Protein AF-A0AAU9D8L1-F1 (afdb_monomer_lite)

Secondary structure (DSSP, 8-state):
-----EEEEESSHHHHHHHHHHHHHTT--EEEEEPPTTT-SS--EEEEESSPPPHHHHHHHHHTT--EEEEE-

Radius of gyration: 11.49 Å; chains: 1; bounding box: 27×23×33 Å

pLDDT: mean 82.22, std 9.92, range [44.0, 91.19]

Sequence (73 aa):
MSSKRYFILFKNIRQVIKAEKYFREKQIACKVMPVPSRISSECGMCLEVNKPANEAQLENLRQVGFECSCVAL

Structure (mmCIF, N/CA/C/O backbone):
data_AF-A0AAU9D8L1-F1
#
_entry.id   AF-A0AAU9D8L1-F1
#
loop_
_atom_site.group_PDB
_atom_site.id
_atom_site.type_symbol
_atom_site.label_atom_id
_atom_site.label_alt_id
_atom_site.label_comp_id
_atom_site.label_asym_id
_atom_site.label_entity_id
_atom_site.label_seq_id
_atom_site.pdbx_PDB_ins_code
_atom_site.Cartn_x
_atom_site.Cartn_y
_atom_site.Cartn_z
_atom_site.occupancy
_atom_site.B_iso_or_equiv
_atom_site.auth_seq_id
_atom_site.auth_comp_id
_atom_site.auth_asym_id
_atom_site.auth_atom_id
_atom_site.pdbx_PDB_model_num
ATOM 1 N N . MET A 1 1 ? -5.580 12.598 -22.094 1.00 44.00 1 MET A N 1
ATOM 2 C CA . MET A 1 1 ? -5.622 12.860 -20.638 1.00 44.00 1 MET A CA 1
ATOM 3 C C . MET A 1 1 ? -4.662 11.881 -19.980 1.00 44.00 1 MET A C 1
ATOM 5 O O . MET A 1 1 ? -4.883 10.685 -20.103 1.00 44.00 1 MET A O 1
ATOM 9 N N . SER A 1 2 ? -3.548 12.346 -19.409 1.00 49.97 2 SER A N 1
ATOM 10 C CA . SER A 1 2 ? -2.541 11.450 -18.817 1.00 49.97 2 SER A CA 1
ATOM 11 C C . SER A 1 2 ? -3.043 10.896 -17.484 1.00 49.97 2 SER A C 1
ATOM 13 O O . SER A 1 2 ? -2.951 11.572 -16.462 1.00 49.97 2 SER A O 1
ATOM 15 N N . SER A 1 3 ? -3.590 9.681 -17.495 1.00 61.81 3 SER A N 1
ATOM 16 C CA . SER A 1 3 ? -3.965 8.937 -16.288 1.00 61.81 3 SER A CA 1
ATOM 17 C C . SER A 1 3 ? -2.706 8.472 -15.552 1.00 61.81 3 SER A C 1
ATOM 19 O O . SER A 1 3 ? -2.256 7.343 -15.741 1.00 61.81 3 SER A O 1
ATOM 21 N N . LYS A 1 4 ? -2.103 9.363 -14.757 1.00 75.50 4 LYS A N 1
ATOM 22 C CA . LYS A 1 4 ? -0.998 9.008 -13.856 1.00 75.50 4 LYS A CA 1
ATOM 23 C C . LYS A 1 4 ? -1.501 8.026 -12.808 1.00 75.50 4 LYS A C 1
ATOM 25 O O . LYS A 1 4 ? -2.571 8.233 -12.233 1.00 75.50 4 LYS A O 1
ATOM 30 N N . ARG A 1 5 ? -0.731 6.974 -12.561 1.00 84.56 5 ARG A N 1
ATOM 31 C CA . ARG A 1 5 ? -1.040 5.970 -11.545 1.00 84.56 5 ARG A CA 1
ATOM 32 C C . ARG A 1 5 ? -0.072 6.092 -10.391 1.00 84.56 5 ARG A C 1
ATOM 34 O O . ARG A 1 5 ? 1.104 6.388 -10.583 1.00 84.56 5 ARG A O 1
ATOM 41 N N . TYR A 1 6 ? -0.578 5.858 -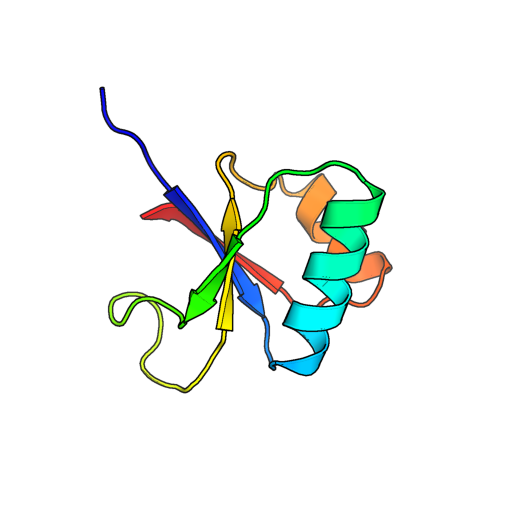9.192 1.00 88.56 6 TYR A N 1
ATOM 42 C CA . TYR A 1 6 ? 0.207 5.973 -7.979 1.00 88.56 6 TYR A CA 1
ATOM 43 C C . TYR A 1 6 ? 0.310 4.610 -7.323 1.00 88.56 6 TYR A C 1
ATOM 45 O O . TYR A 1 6 ? -0.656 3.852 -7.269 1.00 88.56 6 TYR A O 1
ATOM 53 N N . PHE A 1 7 ? 1.497 4.302 -6.829 1.00 88.81 7 PHE A N 1
ATOM 54 C CA . PHE A 1 7 ? 1.816 3.025 -6.226 1.00 88.81 7 PHE A CA 1
ATOM 55 C C . PHE A 1 7 ? 2.379 3.280 -4.840 1.00 88.81 7 PHE A C 1
ATOM 57 O O . PHE A 1 7 ? 3.353 4.016 -4.682 1.00 88.81 7 PHE A O 1
ATOM 64 N N . ILE A 1 8 ? 1.766 2.663 -3.837 1.00 88.38 8 ILE A N 1
ATOM 65 C CA . ILE A 1 8 ? 2.282 2.636 -2.476 1.00 88.38 8 ILE A CA 1
ATOM 66 C C . ILE A 1 8 ? 3.093 1.354 -2.332 1.00 88.38 8 ILE A C 1
ATOM 68 O O . ILE A 1 8 ? 2.552 0.244 -2.370 1.00 88.38 8 ILE A O 1
ATOM 72 N N . LEU A 1 9 ? 4.403 1.521 -2.215 1.00 87.50 9 LEU A N 1
ATOM 73 C CA . LEU A 1 9 ? 5.356 0.444 -1.999 1.00 87.50 9 LEU A CA 1
ATOM 74 C C . LEU A 1 9 ? 5.413 0.105 -0.518 1.00 87.50 9 LEU A C 1
ATOM 76 O O . LEU A 1 9 ? 5.453 1.002 0.322 1.00 87.50 9 LEU A O 1
ATOM 80 N N . PHE A 1 10 ? 5.478 -1.187 -0.219 1.00 86.00 10 PHE A N 1
ATOM 81 C CA . PHE A 1 10 ? 5.610 -1.699 1.136 1.00 86.00 10 PHE A CA 1
ATOM 82 C C . PHE A 1 10 ? 6.833 -2.599 1.232 1.00 86.00 10 PHE A C 1
ATOM 84 O O . PHE A 1 10 ? 7.184 -3.301 0.286 1.00 86.00 10 PHE A O 1
ATOM 91 N N . LYS A 1 11 ? 7.445 -2.629 2.415 1.00 81.06 11 LYS A N 1
ATOM 92 C CA . LYS A 1 11 ? 8.653 -3.420 2.688 1.00 81.06 11 LYS A CA 1
ATOM 93 C C . LYS A 1 11 ? 8.448 -4.935 2.598 1.00 81.06 11 LYS A C 1
ATOM 95 O O . LYS A 1 11 ? 9.405 -5.673 2.410 1.00 81.06 11 LYS A O 1
ATOM 100 N N . ASN A 1 12 ? 7.224 -5.421 2.808 1.00 83.56 12 ASN A N 1
ATOM 101 C CA . ASN A 1 12 ? 6.904 -6.846 2.743 1.00 83.56 12 ASN A CA 1
ATOM 102 C C . ASN A 1 12 ? 5.405 -7.091 2.514 1.00 83.56 12 ASN A C 1
ATOM 104 O O . ASN A 1 12 ? 4.566 -6.225 2.754 1.00 83.56 12 ASN A O 1
ATOM 108 N N . ILE A 1 13 ? 5.068 -8.322 2.124 1.00 85.31 13 ILE A N 1
ATOM 109 C CA . ILE A 1 13 ? 3.692 -8.769 1.860 1.00 85.31 13 ILE A CA 1
ATOM 110 C C . ILE A 1 13 ? 2.740 -8.604 3.054 1.00 85.31 13 ILE A C 1
ATOM 112 O O . ILE A 1 13 ? 1.575 -8.262 2.864 1.00 85.31 13 ILE A O 1
ATOM 116 N N . ARG A 1 14 ? 3.214 -8.792 4.294 1.00 87.69 14 ARG A N 1
ATOM 117 C CA . ARG A 1 14 ? 2.358 -8.666 5.487 1.00 87.69 14 ARG A CA 1
ATOM 118 C C . ARG A 1 14 ? 1.842 -7.238 5.643 1.00 87.69 14 ARG A C 1
ATOM 120 O O . ARG A 1 14 ? 0.684 -7.052 6.009 1.00 87.69 14 ARG A O 1
ATOM 127 N N . GLN A 1 15 ? 2.684 -6.249 5.345 1.00 88.25 15 GLN A N 1
ATOM 128 C CA . GLN A 1 15 ? 2.297 -4.840 5.349 1.00 88.25 15 GLN A CA 1
ATOM 129 C C . GLN A 1 15 ? 1.272 -4.535 4.250 1.00 88.25 15 GLN A C 1
ATOM 131 O O . GLN A 1 15 ? 0.305 -3.833 4.517 1.00 88.25 15 GLN A O 1
ATOM 136 N N . VAL A 1 16 ? 1.410 -5.133 3.061 1.00 89.62 16 VAL A N 1
ATOM 137 C CA . VAL A 1 16 ? 0.445 -4.965 1.956 1.00 89.62 16 VAL A CA 1
ATOM 138 C C . VAL A 1 16 ? -0.942 -5.470 2.341 1.00 89.62 16 VAL A C 1
ATOM 140 O O . VAL A 1 16 ? -1.918 -4.759 2.146 1.00 89.62 16 VAL A O 1
ATOM 143 N N . ILE A 1 17 ? -1.034 -6.664 2.934 1.00 89.62 17 ILE A N 1
ATOM 144 C CA . ILE A 1 17 ? -2.313 -7.256 3.366 1.00 89.62 17 ILE A CA 1
ATOM 145 C C . ILE A 1 17 ? -2.973 -6.392 4.451 1.00 89.62 17 ILE A C 1
ATOM 147 O O . ILE A 1 17 ? -4.167 -6.101 4.391 1.00 89.62 17 ILE A O 1
ATOM 151 N N . LYS A 1 18 ? -2.195 -5.947 5.446 1.00 90.62 18 LYS A N 1
ATOM 152 C CA . LYS A 1 18 ? -2.696 -5.048 6.496 1.00 90.62 18 LYS A CA 1
ATOM 153 C C . LYS A 1 18 ? -3.167 -3.711 5.915 1.00 90.62 18 LYS A C 1
ATOM 155 O O . LYS A 1 18 ? -4.213 -3.211 6.324 1.00 90.62 18 LYS A O 1
ATOM 160 N N . ALA A 1 19 ? -2.417 -3.152 4.969 1.00 89.56 19 ALA A N 1
ATOM 161 C CA . ALA A 1 19 ? -2.745 -1.882 4.338 1.00 89.56 19 ALA A CA 1
ATOM 162 C C . ALA A 1 19 ? -3.990 -2.014 3.463 1.00 89.56 19 ALA A C 1
ATOM 164 O O . ALA A 1 19 ? -4.877 -1.179 3.557 1.00 89.56 19 ALA A O 1
ATOM 165 N N . GLU A 1 20 ? -4.119 -3.084 2.682 1.00 91.00 20 GLU A N 1
ATOM 166 C CA . GLU A 1 20 ? -5.324 -3.349 1.895 1.00 91.00 20 GLU A CA 1
ATOM 167 C C . GLU A 1 20 ? -6.567 -3.399 2.790 1.00 91.00 20 GLU A C 1
ATOM 169 O O . GLU A 1 20 ? -7.567 -2.742 2.498 1.00 91.00 20 GLU A O 1
ATOM 174 N N . LYS A 1 21 ? -6.495 -4.119 3.916 1.00 91.19 21 LYS A N 1
ATOM 175 C CA . LYS A 1 21 ? -7.592 -4.173 4.886 1.00 91.19 21 LYS A CA 1
ATOM 176 C C . LYS A 1 21 ? -7.933 -2.781 5.424 1.00 91.19 21 LYS A C 1
ATOM 178 O O . LYS A 1 21 ? -9.100 -2.401 5.401 1.00 91.19 21 LYS A O 1
ATOM 183 N N . TYR A 1 22 ? -6.927 -2.009 5.835 1.00 89.81 22 TYR A N 1
ATOM 184 C CA . TYR A 1 22 ? -7.109 -0.634 6.313 1.00 89.81 22 TYR A CA 1
ATOM 185 C C . TYR A 1 22 ? -7.762 0.266 5.252 1.00 89.81 22 TYR A C 1
ATOM 187 O O . TYR A 1 22 ? -8.709 0.994 5.540 1.00 89.81 22 TYR A O 1
ATOM 195 N N . PHE A 1 23 ? -7.296 0.198 4.004 1.00 88.69 23 PHE A N 1
ATOM 196 C CA . PHE A 1 23 ? -7.849 0.980 2.898 1.00 88.69 23 PHE A CA 1
ATOM 197 C C . PHE A 1 23 ? -9.294 0.576 2.605 1.00 88.69 23 PHE A C 1
ATOM 199 O O . PHE A 1 23 ? -10.146 1.448 2.439 1.00 88.69 23 PHE A O 1
ATOM 206 N N . ARG A 1 24 ? -9.599 -0.726 2.622 1.00 88.44 24 ARG A N 1
ATOM 207 C CA . ARG A 1 24 ? -10.956 -1.250 2.441 1.00 88.44 24 ARG A CA 1
ATOM 208 C C . ARG A 1 24 ? -11.902 -0.777 3.548 1.00 88.44 24 ARG A C 1
ATOM 210 O O . ARG A 1 24 ? -13.005 -0.335 3.242 1.00 88.44 24 ARG A O 1
ATOM 217 N N . GLU A 1 25 ? -11.466 -0.807 4.808 1.00 90.50 25 GLU A N 1
ATOM 218 C CA . GLU A 1 25 ? -12.227 -0.288 5.959 1.00 90.50 25 GLU A CA 1
ATOM 219 C C . GLU A 1 25 ? -12.482 1.223 5.855 1.00 90.50 25 GLU A C 1
ATOM 221 O O . GLU A 1 25 ? -13.537 1.709 6.258 1.00 90.50 25 GLU A O 1
ATOM 226 N N . LYS A 1 26 ? -11.543 1.970 5.269 1.00 87.19 26 LYS A N 1
ATOM 227 C CA . LYS A 1 26 ? -11.664 3.411 5.006 1.00 87.19 26 LYS A CA 1
ATOM 228 C C . LYS A 1 26 ? -12.358 3.742 3.679 1.00 87.19 26 LYS A C 1
ATOM 230 O O . LYS A 1 26 ? -12.420 4.916 3.322 1.00 87.19 26 LYS A O 1
ATOM 235 N N . GLN A 1 27 ? -12.861 2.740 2.951 1.00 87.31 27 GLN A N 1
ATOM 236 C CA . GLN A 1 27 ? -13.479 2.886 1.624 1.00 87.31 27 GLN A CA 1
ATOM 237 C C . GLN A 1 27 ? -12.572 3.587 0.595 1.00 87.31 27 GLN A C 1
ATOM 239 O O . GLN A 1 27 ? -13.034 4.259 -0.328 1.00 87.31 27 GLN A O 1
ATOM 244 N N . ILE A 1 28 ? -11.258 3.424 0.740 1.00 86.19 28 ILE A N 1
ATOM 245 C CA . ILE A 1 28 ? -10.268 3.952 -0.192 1.00 86.19 28 ILE A CA 1
ATOM 246 C C . ILE A 1 28 ? -10.059 2.913 -1.291 1.00 86.19 28 ILE A C 1
ATOM 248 O O . ILE A 1 28 ? -9.680 1.774 -1.025 1.00 86.19 28 ILE A O 1
ATOM 252 N N . ALA A 1 29 ? -10.283 3.315 -2.542 1.00 85.50 29 ALA A N 1
ATOM 253 C CA . ALA A 1 29 ? -10.033 2.457 -3.691 1.00 85.50 29 ALA A CA 1
ATOM 254 C C . ALA A 1 29 ? -8.531 2.151 -3.815 1.00 85.50 29 ALA A C 1
ATOM 256 O O . ALA A 1 29 ? -7.728 3.036 -4.122 1.00 85.50 29 ALA A O 1
ATOM 257 N N . CYS A 1 30 ? -8.172 0.889 -3.596 1.00 89.75 30 CYS A N 1
ATOM 258 C CA . CYS A 1 30 ? -6.825 0.369 -3.787 1.00 89.75 30 CYS A CA 1
ATOM 259 C C . CYS A 1 30 ? -6.861 -1.002 -4.460 1.00 89.75 30 CYS A C 1
ATOM 261 O O . CYS A 1 30 ? -7.820 -1.761 -4.294 1.00 89.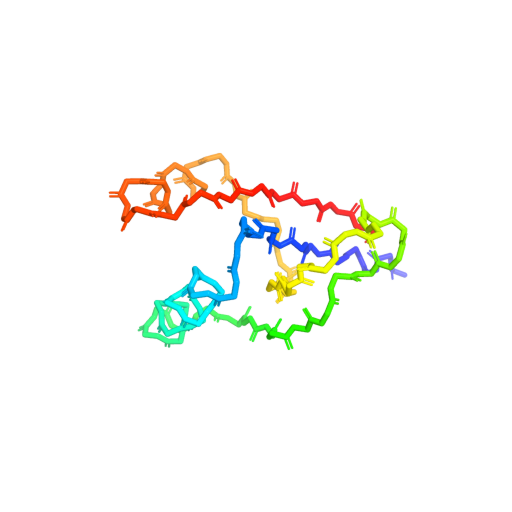75 30 CYS A O 1
ATOM 263 N N . LYS A 1 31 ? -5.787 -1.349 -5.166 1.00 90.25 31 LYS A N 1
ATOM 264 C CA . LYS A 1 31 ? -5.610 -2.668 -5.776 1.00 90.25 31 LYS A CA 1
ATOM 265 C C . LYS A 1 31 ? -4.247 -3.244 -5.416 1.00 90.25 31 LYS A C 1
ATOM 267 O O . LYS A 1 31 ? -3.224 -2.626 -5.693 1.00 90.25 31 LYS A O 1
ATOM 272 N N . VAL A 1 32 ? -4.233 -4.438 -4.825 1.00 90.88 32 VAL A N 1
ATOM 273 C CA . VAL A 1 32 ? -2.994 -5.193 -4.594 1.00 90.88 32 VAL A CA 1
ATOM 274 C C . VAL A 1 32 ? -2.487 -5.722 -5.929 1.00 90.88 32 VAL A C 1
ATOM 276 O O . VAL A 1 32 ? -3.222 -6.385 -6.661 1.00 90.88 32 VAL A O 1
ATOM 279 N N . MET A 1 33 ? -1.229 -5.440 -6.246 1.00 89.81 33 MET A N 1
ATOM 280 C CA . MET A 1 33 ? -0.574 -5.958 -7.443 1.00 89.81 33 MET A CA 1
ATOM 281 C C . MET A 1 33 ? 0.934 -6.127 -7.225 1.00 89.81 33 MET A C 1
ATOM 283 O O . MET A 1 33 ? 1.494 -5.491 -6.328 1.00 89.81 33 MET A O 1
ATOM 287 N N . PRO A 1 34 ? 1.617 -6.981 -8.008 1.00 86.94 34 PRO A N 1
ATOM 288 C CA . PRO A 1 34 ? 3.075 -7.025 -7.998 1.00 86.94 34 PRO A CA 1
ATOM 289 C C . PRO A 1 34 ? 3.651 -5.657 -8.372 1.00 86.94 34 PRO A C 1
ATOM 291 O O . PRO A 1 34 ? 3.101 -4.961 -9.233 1.00 86.94 34 PRO A O 1
ATOM 294 N N . VAL A 1 35 ? 4.759 -5.279 -7.731 1.00 85.38 35 VAL A N 1
ATOM 295 C CA . VAL A 1 35 ? 5.461 -4.036 -8.057 1.00 85.38 35 VA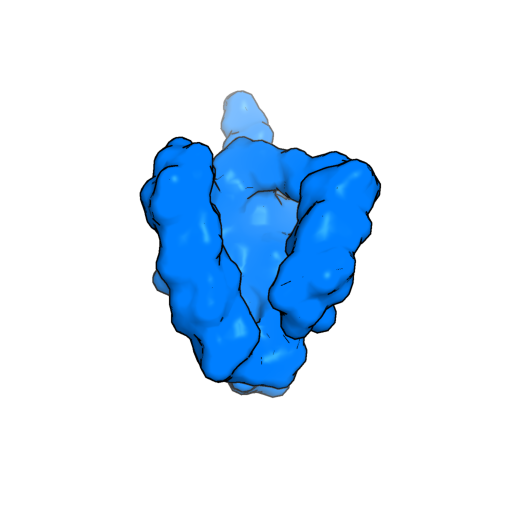L A CA 1
ATOM 296 C C . VAL A 1 35 ? 5.867 -4.063 -9.537 1.00 85.38 35 VAL A C 1
ATOM 298 O O . VAL A 1 35 ? 6.485 -5.033 -9.982 1.00 85.38 35 VAL A O 1
ATOM 301 N N . PRO A 1 36 ? 5.527 -3.025 -10.323 1.00 81.81 36 PRO A N 1
ATOM 302 C CA . PRO A 1 36 ? 5.992 -2.910 -11.697 1.00 81.81 36 PRO A CA 1
ATOM 303 C C . PRO A 1 36 ? 7.521 -2.978 -11.777 1.00 81.81 36 PRO A C 1
ATOM 305 O O . PRO A 1 36 ? 8.214 -2.303 -11.016 1.00 81.81 36 PRO A O 1
ATOM 308 N N . SER A 1 37 ? 8.048 -3.707 -12.763 1.00 78.12 37 SER A N 1
ATOM 309 C CA . SER A 1 37 ? 9.495 -3.893 -12.980 1.00 78.12 37 SER A CA 1
ATOM 310 C C . SER A 1 37 ? 10.287 -2.592 -13.161 1.00 78.12 37 SER A C 1
ATOM 312 O O . SER A 1 37 ? 11.496 -2.575 -12.960 1.00 78.12 37 SER A O 1
ATOM 314 N N . ARG A 1 38 ? 9.616 -1.484 -13.508 1.00 76.12 38 ARG A N 1
ATOM 315 C CA . ARG A 1 38 ? 10.226 -0.146 -13.593 1.00 76.12 38 ARG A CA 1
ATOM 316 C C . ARG A 1 38 ? 10.497 0.501 -12.229 1.00 76.12 38 ARG A C 1
ATOM 318 O O . ARG A 1 38 ? 11.217 1.488 -12.192 1.00 76.12 38 ARG A O 1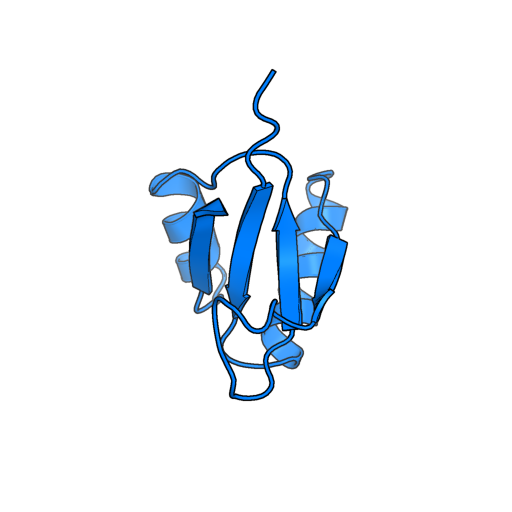
ATOM 325 N N . ILE A 1 39 ? 9.900 -0.000 -11.143 1.00 77.12 39 ILE A N 1
ATOM 326 C CA . ILE A 1 39 ? 10.028 0.570 -9.792 1.00 77.12 39 ILE A CA 1
ATOM 327 C C . ILE A 1 39 ? 10.983 -0.252 -8.920 1.00 77.12 39 ILE A C 1
ATOM 329 O O . ILE A 1 39 ? 11.857 0.320 -8.279 1.00 77.12 39 ILE A O 1
ATOM 333 N N . SER A 1 40 ? 10.821 -1.577 -8.868 1.00 66.88 40 SER A N 1
ATOM 334 C CA . SER A 1 40 ? 11.704 -2.464 -8.097 1.00 66.88 40 SER A CA 1
ATOM 335 C C . SER A 1 40 ? 11.790 -3.839 -8.751 1.00 66.88 40 SER A C 1
ATOM 337 O O . SER A 1 40 ? 10.785 -4.366 -9.225 1.00 66.88 40 SER A O 1
ATOM 339 N N . SER A 1 41 ? 12.994 -4.417 -8.752 1.00 55.66 41 SER A N 1
ATOM 340 C CA . SER A 1 41 ? 13.258 -5.796 -9.193 1.00 55.66 41 SER A CA 1
ATOM 341 C C . SER A 1 41 ? 13.224 -6.808 -8.038 1.00 55.66 41 SER A C 1
ATOM 343 O O . SER A 1 41 ? 13.215 -8.012 -8.278 1.00 55.66 41 SER A O 1
ATOM 345 N N . GLU A 1 42 ? 13.163 -6.339 -6.788 1.00 55.03 42 GLU A N 1
ATOM 346 C CA . GLU A 1 42 ? 13.135 -7.187 -5.596 1.00 55.03 42 GLU A CA 1
ATOM 347 C C . GLU A 1 42 ? 11.705 -7.271 -5.045 1.00 55.03 42 GLU A C 1
ATOM 349 O O . GLU A 1 42 ? 11.205 -6.364 -4.380 1.00 55.03 42 GLU A O 1
ATOM 354 N N . CYS A 1 43 ? 11.026 -8.349 -5.452 1.00 55.09 43 CYS A N 1
ATOM 355 C CA . CYS A 1 43 ? 9.878 -9.030 -4.836 1.00 55.09 43 CYS A CA 1
ATOM 356 C C . CYS A 1 43 ? 9.055 -8.271 -3.769 1.00 55.09 43 CYS A C 1
ATOM 358 O O . CYS A 1 43 ? 8.882 -8.723 -2.637 1.00 55.09 43 CYS A O 1
ATOM 360 N N . GLY A 1 44 ? 8.440 -7.157 -4.163 1.00 72.19 44 GLY A N 1
ATOM 361 C CA . GLY A 1 44 ? 7.385 -6.496 -3.397 1.00 72.19 44 GLY A CA 1
ATOM 362 C C . GLY A 1 44 ? 6.024 -6.630 -4.076 1.00 72.19 44 GLY A C 1
ATOM 363 O O . GLY A 1 44 ? 5.921 -6.613 -5.302 1.00 72.19 44 GLY A O 1
ATOM 364 N N . MET A 1 45 ? 4.956 -6.721 -3.283 1.00 84.06 45 MET A N 1
ATOM 365 C CA . MET A 1 45 ? 3.629 -6.293 -3.737 1.00 84.06 45 MET A CA 1
ATOM 366 C C . MET A 1 45 ? 3.429 -4.826 -3.347 1.00 84.06 45 MET A C 1
ATOM 368 O O . MET A 1 45 ? 3.989 -4.353 -2.357 1.00 84.06 45 MET A O 1
ATOM 372 N N . CYS A 1 46 ? 2.624 -4.108 -4.116 1.00 89.38 46 CYS A N 1
ATOM 373 C CA . CYS A 1 46 ? 2.242 -2.728 -3.849 1.00 89.38 46 CYS A CA 1
ATOM 374 C C . CYS A 1 46 ? 0.728 -2.555 -3.914 1.00 89.38 46 CYS A C 1
ATOM 376 O O . CYS A 1 46 ? 0.009 -3.409 -4.442 1.00 89.38 46 CYS A O 1
ATOM 378 N N . LEU A 1 47 ? 0.259 -1.418 -3.407 1.00 90.19 47 LEU A N 1
ATOM 379 C CA . LEU A 1 47 ? -1.102 -0.953 -3.644 1.00 90.19 47 LEU A CA 1
ATOM 380 C C . LEU A 1 47 ? -1.095 0.096 -4.751 1.00 90.19 47 LEU A C 1
ATOM 382 O O . LEU A 1 47 ? -0.478 1.147 -4.605 1.00 90.19 47 LEU A O 1
ATOM 386 N N . GLU A 1 48 ? -1.794 -0.181 -5.844 1.00 90.12 48 GLU A N 1
ATOM 387 C CA . GLU A 1 48 ? -2.150 0.818 -6.850 1.00 90.12 48 GLU A CA 1
ATOM 388 C C . GLU A 1 48 ? -3.322 1.651 -6.326 1.00 90.12 48 GLU A C 1
ATOM 390 O O . GLU A 1 48 ? -4.320 1.110 -5.837 1.00 90.12 48 GLU A O 1
ATOM 395 N N . VAL A 1 49 ? -3.192 2.971 -6.420 1.00 88.44 49 VAL A N 1
ATOM 396 C CA . VAL A 1 49 ? -4.191 3.949 -5.994 1.00 88.44 49 VAL A CA 1
ATOM 397 C C . VAL A 1 49 ? -4.377 5.016 -7.073 1.00 88.44 49 VAL A C 1
ATOM 399 O O . VAL A 1 49 ? -3.453 5.396 -7.794 1.00 88.44 49 VAL A O 1
ATOM 402 N N . ASN A 1 50 ? -5.606 5.519 -7.184 1.00 84.31 50 ASN A N 1
ATOM 403 C CA . ASN A 1 50 ? -5.990 6.467 -8.239 1.00 84.31 50 ASN A CA 1
ATOM 404 C C . ASN A 1 50 ? -5.580 7.915 -7.939 1.00 84.31 50 ASN A C 1
ATOM 406 O O . ASN A 1 50 ? -5.733 8.794 -8.785 1.00 84.31 50 ASN A O 1
ATOM 410 N N . LYS A 1 51 ? -5.118 8.187 -6.718 1.00 82.62 51 LYS A N 1
ATOM 411 C CA . LYS A 1 51 ? -4.731 9.517 -6.249 1.00 82.62 51 LYS A CA 1
ATOM 412 C C . LYS A 1 51 ? -3.397 9.427 -5.515 1.00 82.62 51 LYS A C 1
ATOM 414 O O . LYS A 1 51 ? -3.176 8.426 -4.832 1.00 82.62 51 LYS A O 1
ATOM 419 N N . PRO A 1 52 ? -2.535 10.452 -5.615 1.00 79.44 52 PRO A N 1
ATOM 420 C CA . PRO A 1 52 ? -1.323 10.486 -4.814 1.00 79.44 52 PRO A CA 1
ATOM 421 C C . PRO A 1 52 ? -1.701 10.505 -3.336 1.00 79.44 52 PRO A C 1
ATOM 423 O O . PRO A 1 52 ? -2.599 11.252 -2.938 1.00 79.44 52 PRO A O 1
ATOM 426 N N . ALA A 1 53 ? -0.997 9.713 -2.531 1.00 78.94 53 ALA A N 1
ATOM 427 C CA . ALA A 1 53 ? -1.017 9.915 -1.093 1.00 78.94 53 ALA A CA 1
ATOM 428 C C . ALA A 1 53 ? -0.266 11.219 -0.801 1.00 78.94 53 ALA A C 1
ATOM 430 O O . ALA A 1 53 ? 0.896 11.363 -1.187 1.00 78.94 53 ALA A O 1
ATOM 431 N N . ASN A 1 54 ? -0.936 12.179 -0.168 1.00 80.50 54 ASN A N 1
ATOM 432 C CA . ASN A 1 54 ? -0.246 13.366 0.324 1.00 80.50 54 ASN A CA 1
ATOM 433 C C . ASN A 1 54 ? 0.652 13.004 1.522 1.00 80.50 54 ASN A C 1
ATOM 435 O O . ASN A 1 54 ? 0.564 11.909 2.084 1.00 80.50 54 ASN A O 1
ATOM 439 N N . GLU A 1 55 ? 1.523 13.930 1.913 1.00 79.81 55 GLU A N 1
ATOM 440 C CA . GLU A 1 55 ? 2.469 13.711 3.011 1.00 79.81 55 GLU A CA 1
ATOM 441 C C . GLU A 1 55 ? 1.757 13.348 4.324 1.00 79.81 55 GLU A C 1
ATOM 443 O O . GLU A 1 55 ? 2.114 12.360 4.959 1.00 79.81 55 GLU A O 1
ATOM 448 N N . ALA A 1 56 ? 0.653 14.031 4.646 1.00 81.38 56 ALA A N 1
ATOM 449 C CA . ALA A 1 56 ? -0.161 13.739 5.827 1.00 81.38 56 ALA A CA 1
ATOM 450 C C . ALA A 1 56 ? -0.769 12.320 5.819 1.00 81.38 56 ALA A C 1
ATOM 452 O O . ALA A 1 56 ? -0.867 11.664 6.854 1.00 81.38 56 ALA A O 1
ATOM 453 N N . GLN A 1 57 ? -1.185 11.807 4.659 1.00 81.31 57 GLN A N 1
ATOM 454 C CA . GLN A 1 57 ? -1.692 10.441 4.518 1.00 81.31 57 GLN A CA 1
ATOM 455 C C . GLN A 1 57 ? -0.580 9.414 4.699 1.00 81.31 57 GLN A C 1
ATOM 457 O O . GLN A 1 57 ? -0.793 8.410 5.375 1.00 81.31 57 GLN A O 1
ATOM 462 N N . LEU A 1 58 ? 0.599 9.660 4.124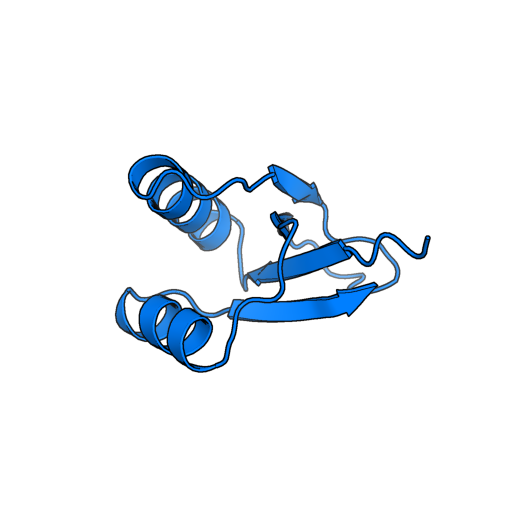 1.00 82.62 58 LEU A N 1
ATOM 463 C CA . LEU A 1 58 ? 1.764 8.800 4.332 1.00 82.62 58 LEU A CA 1
ATOM 464 C C . LEU A 1 58 ? 2.183 8.789 5.803 1.00 82.62 58 LEU A C 1
ATOM 466 O O . LEU A 1 58 ? 2.513 7.734 6.338 1.00 82.62 58 LEU A O 1
ATOM 470 N N . GLU A 1 59 ? 2.117 9.934 6.472 1.00 83.62 59 GLU A N 1
ATOM 471 C CA . GLU A 1 59 ? 2.423 10.053 7.891 1.00 83.62 59 GLU A CA 1
ATOM 472 C C . GLU A 1 59 ? 1.408 9.315 8.769 1.00 83.62 59 GLU A C 1
ATOM 474 O O . GLU A 1 59 ? 1.805 8.527 9.624 1.00 83.62 5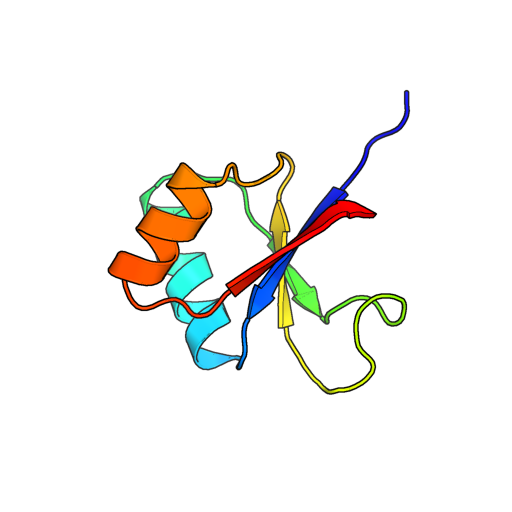9 GLU A O 1
ATOM 479 N N . ASN A 1 60 ? 0.109 9.443 8.487 1.00 85.25 60 ASN A N 1
ATOM 480 C CA . ASN A 1 60 ? -0.926 8.648 9.153 1.00 85.25 60 ASN A CA 1
ATOM 481 C C . ASN A 1 60 ? -0.689 7.143 8.976 1.00 85.25 60 ASN A C 1
ATOM 483 O O . ASN A 1 60 ? -0.814 6.376 9.928 1.00 85.25 60 ASN A O 1
ATOM 487 N N . LEU A 1 61 ? -0.311 6.700 7.774 1.00 84.31 61 LEU A N 1
ATOM 488 C CA . LEU A 1 61 ? 0.013 5.294 7.534 1.00 84.31 61 LEU A CA 1
ATOM 489 C C . LEU A 1 61 ? 1.227 4.854 8.361 1.00 84.31 61 LEU A C 1
ATOM 491 O O . LEU A 1 61 ? 1.187 3.789 8.978 1.00 84.31 61 LEU A O 1
ATOM 495 N N . ARG A 1 62 ? 2.268 5.686 8.454 1.00 85.56 62 ARG A N 1
ATOM 496 C CA . ARG A 1 62 ? 3.436 5.420 9.308 1.00 85.56 62 ARG A CA 1
ATOM 497 C C . ARG A 1 62 ? 3.065 5.335 10.786 1.00 85.56 62 ARG A C 1
ATOM 499 O O . ARG A 1 62 ? 3.524 4.414 11.455 1.00 85.56 62 ARG A O 1
ATOM 506 N N . GLN A 1 63 ? 2.191 6.212 11.278 1.00 84.62 63 GLN A N 1
ATOM 507 C CA . GLN A 1 63 ? 1.687 6.173 12.658 1.00 84.62 63 GLN A CA 1
ATOM 508 C C . GLN A 1 63 ? 0.871 4.906 12.953 1.00 84.62 63 GLN A C 1
ATOM 510 O O . GLN A 1 63 ? 0.948 4.363 14.052 1.00 84.62 63 GLN A O 1
ATOM 515 N N . VAL A 1 64 ? 0.138 4.389 11.963 1.00 83.00 64 VAL A N 1
ATOM 516 C CA . VAL A 1 64 ? -0.585 3.105 12.057 1.00 83.00 64 VAL A CA 1
ATOM 517 C C . VAL A 1 64 ? 0.374 1.896 11.971 1.00 83.00 64 VAL A C 1
ATOM 519 O O . VAL A 1 64 ? -0.028 0.760 12.225 1.00 83.00 64 VAL A O 1
ATOM 522 N N . GLY A 1 65 ? 1.659 2.121 11.674 1.00 83.00 65 GLY A N 1
ATOM 523 C CA . GLY A 1 65 ? 2.706 1.095 11.628 1.00 83.00 65 GLY A CA 1
ATOM 524 C C . GLY A 1 65 ? 3.065 0.602 10.221 1.00 83.00 65 GLY A C 1
ATOM 525 O O . GLY A 1 65 ? 3.694 -0.453 10.082 1.00 83.00 65 GLY A O 1
ATOM 526 N N . PHE A 1 66 ? 2.672 1.331 9.172 1.00 85.69 66 PHE A N 1
ATOM 527 C CA . PHE A 1 66 ? 3.029 1.026 7.787 1.00 85.69 66 PHE A CA 1
ATOM 528 C C . PHE A 1 66 ? 4.324 1.730 7.363 1.00 85.69 66 PHE A C 1
ATOM 530 O O . PHE A 1 66 ? 4.368 2.946 7.190 1.00 85.69 66 PHE A O 1
ATOM 537 N N . GLU A 1 67 ? 5.371 0.954 7.085 1.00 82.69 67 GLU A N 1
ATOM 538 C CA . GLU A 1 67 ? 6.553 1.439 6.361 1.00 82.69 67 GLU A CA 1
ATOM 539 C C . GLU A 1 67 ? 6.254 1.450 4.852 1.00 82.69 67 GLU A C 1
ATOM 541 O O . GLU A 1 67 ? 6.226 0.389 4.216 1.00 82.69 67 GLU A O 1
ATOM 546 N N . CYS A 1 68 ? 5.989 2.638 4.291 1.00 84.31 68 CYS A N 1
ATOM 547 C CA . CYS A 1 68 ? 5.610 2.787 2.886 1.00 84.31 68 CYS A CA 1
ATOM 548 C C . CYS A 1 68 ? 6.118 4.071 2.203 1.00 84.31 68 CYS A C 1
ATOM 550 O O . CYS A 1 68 ? 6.399 5.082 2.856 1.00 84.31 68 CYS A O 1
ATOM 552 N N . SER A 1 69 ? 6.191 4.007 0.868 1.00 83.19 69 SER A N 1
ATOM 553 C CA . SER A 1 69 ? 6.602 5.102 -0.027 1.00 83.19 69 SER A CA 1
ATOM 554 C C . SER A 1 69 ? 5.650 5.208 -1.221 1.00 83.19 69 SER A C 1
ATOM 556 O O . SER A 1 69 ? 5.263 4.183 -1.779 1.00 83.19 69 SER A O 1
ATOM 558 N N . CYS A 1 70 ? 5.284 6.426 -1.638 1.00 84.94 70 CYS A N 1
ATOM 559 C CA . CYS A 1 70 ? 4.418 6.659 -2.800 1.00 84.94 70 CYS A CA 1
ATOM 560 C C . CYS A 1 70 ? 5.245 7.000 -4.046 1.00 84.94 70 CYS A C 1
ATOM 562 O O . CYS A 1 70 ? 6.068 7.912 -4.013 1.00 84.94 70 CYS A O 1
ATOM 564 N N . VAL A 1 71 ? 4.986 6.305 -5.153 1.00 84.38 71 VAL A N 1
ATOM 565 C CA . VAL A 1 71 ? 5.636 6.518 -6.454 1.00 84.38 71 VAL A CA 1
ATOM 566 C C . VAL A 1 71 ? 4.572 6.762 -7.519 1.00 84.38 71 VAL A C 1
ATOM 568 O O . VAL A 1 71 ? 3.542 6.092 -7.525 1.00 84.38 71 VAL A O 1
ATOM 571 N N . ALA A 1 72 ? 4.808 7.719 -8.418 1.00 84.56 72 ALA A N 1
ATOM 572 C CA . ALA A 1 72 ? 3.943 7.984 -9.566 1.00 84.56 72 ALA A CA 1
ATOM 573 C C . ALA A 1 72 ? 4.573 7.420 -10.849 1.00 84.56 72 ALA A C 1
ATOM 575 O O . ALA A 1 72 ? 5.755 7.665 -11.096 1.00 84.56 72 ALA A O 1
ATOM 576 N N . LEU A 1 73 ? 3.783 6.712 -11.661 1.00 72.88 73 LEU A N 1
ATOM 577 C CA . LEU A 1 73 ? 4.141 6.276 -13.018 1.00 72.88 73 LEU A CA 1
ATOM 578 C C . LEU A 1 73 ? 3.132 6.776 -14.057 1.00 72.88 73 LEU A C 1
ATOM 580 O O . LEU A 1 73 ? 1.926 6.907 -13.728 1.00 72.88 73 LEU A O 1
#

Organism: NCBI:txid1182444

InterPro domains:
  IPR021778 Putative Se/S carrier protein-like [PF11823] (5-61)

Foldseek 3Di:
DDQKKKKKWFPAPVLVVVVVVVCVVVVFDWDWDWDPPVPDPPTTIIIIHSDWQDPVNVVVSVVVPTDIDMDID